Protein AF-A0A2N0PDK1-F1 (afdb_monomer)

Radius of gyration: 25.0 Å; Cα contacts (8 Å, |Δi|>4): 65; chains: 1; bounding box: 57×31×65 Å

pLDDT: mean 79.29, std 13.34, range [39.06, 96.62]

Mean predicted aligned error: 16.19 Å

Nearest PDB structures (foldseek):
  3idw-assembly1_A  TM=8.411E-01  e=1.436E+00  Saccharomyces cerevisiae
  7lj4-assembly1_B  TM=1.467E-01  e=3.408E+00  Homo sapiens
  7lja-assembly1_B  TM=1.493E-01  e=8.088E+00  Homo sapiens

Solvent-accessible surface area (backbone atoms only — not comparable to full-atom values): 9954 Å² total; per-residue (Å²): 133,87,74,80,64,50,73,67,52,51,49,44,38,57,77,69,64,55,42,86,79,51,50,82,71,62,49,67,66,58,46,42,74,69,68,38,53,70,66,55,44,49,47,52,53,52,48,52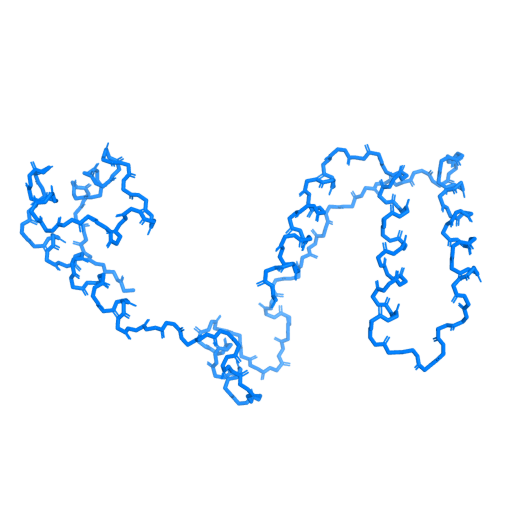,48,53,49,66,71,51,62,71,76,52,79,85,69,54,81,45,72,67,55,46,42,56,54,36,41,76,73,71,42,58,86,87,55,72,79,78,50,83,76,85,78,74,88,83,76,92,74,63,72,88,37,71,58,47,51,54,35,52,54,52,42,52,52,54,48,60,74,71,52,82,85,71,94,58,55,71,68,56,53,50,52,52,53,50,51,46,51,60,45,51,50,68,59,68,67,51,76,70,54,57,57,53,50,52,53,53,51,54,59,62,71,76,108

Sequence (161 aa):
KDLGLSELALKILENEEINGRTFFKVTKEKLECHGMKLGPVTALVDFAKEYKEKKLRSFSSYKTKKELNEMLCKYGIVSGDITCIPQFIPPTHTINESTPKFKLCIDNILRRIKNMGPVVNSNKSMQCKYISTILHTADRAVGSEELATKKRHIEEIVKKK

InterPro domains:
  IPR013761 Sterile alpha motif/pointed domain superfamily [G3DSA:1.10.150.50] (1-58)

Secondary structure (DSSP, 8-state):
------HHHHHHHHHTT--HHHHTT--HHHHHHTT--HHHHHHHHHHHHHHHHS-PPPGGG--SHHHHHHHHHHTT--TT-GGGSPP--PPP----TTSHHHHHHHHHHHHHHHHH---SS--HHHHHHHHHHHHHHHHHHH--HHHHHHHHHHHHHHHT-

Organism: NCBI:txid588596

Structure (mmCIF, N/CA/C/O backbone):
data_AF-A0A2N0PDK1-F1
#
_entry.id   AF-A0A2N0PDK1-F1
#
loop_
_atom_site.group_PDB
_atom_site.id
_atom_site.type_symbol
_atom_site.label_atom_id
_atom_site.label_alt_id
_atom_site.label_comp_id
_atom_site.label_asym_id
_atom_site.label_entity_id
_atom_site.label_seq_id
_atom_site.pdbx_PDB_ins_code
_atom_site.Cartn_x
_atom_site.Cartn_y
_atom_site.Cartn_z
_atom_site.occupancy
_atom_site.B_iso_or_equiv
_atom_site.auth_seq_id
_atom_site.auth_comp_id
_atom_site.auth_asym_id
_atom_site.auth_atom_id
_atom_site.pdbx_PDB_model_num
ATOM 1 N N . LYS A 1 1 ? -4.654 -9.341 11.001 1.00 66.50 1 LYS A N 1
ATOM 2 C CA . LYS A 1 1 ? -5.372 -9.488 12.287 1.00 66.50 1 LYS A CA 1
ATOM 3 C C . LYS A 1 1 ? -6.800 -9.086 11.979 1.00 66.50 1 LYS A C 1
ATOM 5 O O . LYS A 1 1 ? -6.971 -7.967 11.513 1.00 66.50 1 LYS A O 1
ATOM 10 N N . ASP A 1 2 ? -7.749 -10.008 12.083 1.00 82.81 2 ASP A N 1
ATOM 11 C CA . ASP A 1 2 ? -9.162 -9.649 11.977 1.00 82.81 2 ASP A CA 1
ATOM 12 C C . ASP A 1 2 ? -9.559 -8.896 13.255 1.00 82.81 2 ASP A C 1
ATOM 14 O O . ASP A 1 2 ? -9.102 -9.253 14.343 1.00 82.81 2 ASP A O 1
ATOM 18 N N . LEU A 1 3 ? -10.315 -7.812 13.104 1.00 86.94 3 LEU A N 1
ATOM 19 C CA . LEU A 1 3 ? -10.781 -6.974 14.208 1.00 86.94 3 LEU A CA 1
ATOM 20 C C . LEU A 1 3 ? -12.174 -7.388 14.696 1.00 86.94 3 LEU A C 1
ATOM 22 O O . LEU A 1 3 ? -12.652 -6.826 15.678 1.00 86.94 3 LEU A O 1
ATOM 26 N N . GLY A 1 4 ? -12.819 -8.357 14.031 1.00 89.75 4 GLY A N 1
ATOM 27 C CA . GLY A 1 4 ? -14.135 -8.860 14.426 1.00 89.75 4 GLY A CA 1
ATOM 28 C C . GLY A 1 4 ? -15.223 -7.789 14.350 1.00 89.75 4 GLY A C 1
ATOM 29 O O . GLY A 1 4 ? -16.147 -7.778 15.164 1.00 89.75 4 GLY A O 1
ATOM 30 N N . 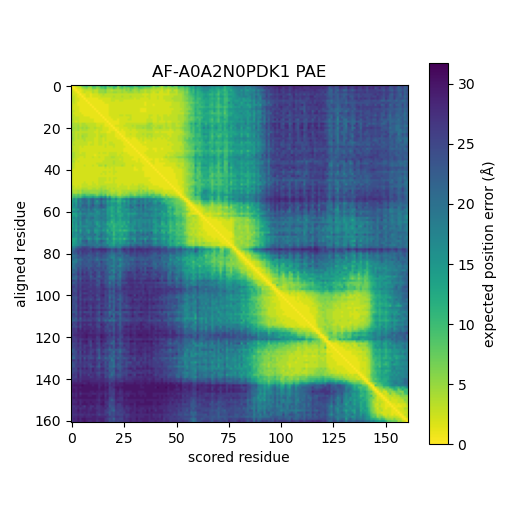LEU A 1 5 ? -15.092 -6.843 13.415 1.00 93.62 5 LEU A N 1
ATOM 31 C CA . LEU A 1 5 ? -16.073 -5.777 13.233 1.00 93.62 5 LEU A CA 1
ATOM 32 C C . LEU A 1 5 ? -17.358 -6.361 12.649 1.00 93.62 5 LEU A C 1
ATOM 34 O O . LEU A 1 5 ? -17.328 -7.124 11.686 1.00 93.62 5 LEU A O 1
ATOM 38 N N . SER A 1 6 ? -18.498 -5.977 13.220 1.00 93.81 6 SER A N 1
ATOM 39 C CA . SER A 1 6 ? -19.793 -6.330 12.649 1.00 93.81 6 SER A CA 1
ATOM 40 C C . SER A 1 6 ? -20.038 -5.571 11.344 1.00 93.81 6 SER A C 1
ATOM 42 O O . SER A 1 6 ? -19.514 -4.476 11.139 1.00 93.81 6 SER A O 1
ATOM 44 N N . GLU A 1 7 ? -20.911 -6.106 10.490 1.00 95.38 7 GLU A N 1
ATOM 45 C CA . GLU A 1 7 ? -21.327 -5.437 9.250 1.00 95.38 7 GLU A CA 1
ATOM 46 C C . GLU A 1 7 ? -21.874 -4.023 9.511 1.00 95.38 7 GLU A C 1
ATOM 48 O O . GLU A 1 7 ? -21.602 -3.091 8.762 1.00 95.38 7 GLU A O 1
ATOM 53 N N . LEU A 1 8 ? -22.583 -3.833 10.628 1.00 94.69 8 LEU A N 1
ATOM 54 C CA . LEU A 1 8 ? -23.080 -2.522 11.045 1.00 94.69 8 LEU A CA 1
ATOM 55 C C . LEU A 1 8 ? -21.940 -1.550 11.379 1.00 94.69 8 LEU A C 1
ATOM 57 O O . LEU A 1 8 ? -22.007 -0.387 10.998 1.00 94.69 8 LEU A O 1
ATOM 61 N N . ALA A 1 9 ? -20.884 -2.010 12.058 1.00 94.50 9 ALA A N 1
ATOM 62 C CA . ALA A 1 9 ? -19.724 -1.168 12.337 1.00 94.50 9 ALA A CA 1
ATOM 63 C C . ALA A 1 9 ? -18.995 -0.770 11.043 1.00 94.50 9 ALA A C 1
ATOM 65 O O . ALA A 1 9 ? -18.584 0.379 10.911 1.00 94.50 9 ALA A O 1
ATOM 66 N N . LEU A 1 10 ? -18.887 -1.688 10.076 1.00 94.88 10 LEU A N 1
ATOM 67 C CA . LEU A 1 10 ? -18.316 -1.393 8.759 1.00 94.88 10 LEU A CA 1
ATOM 68 C C . LEU A 1 10 ? -19.155 -0.358 7.995 1.00 94.88 10 LEU A C 1
ATOM 70 O O . LEU A 1 10 ? -18.589 0.607 7.491 1.00 94.88 10 LEU A O 1
ATOM 74 N N . LYS A 1 11 ? -20.489 -0.489 8.000 1.00 96.62 11 LYS A N 1
ATOM 75 C CA . LYS A 1 11 ? -21.405 0.493 7.391 1.00 96.62 11 LYS A CA 1
ATOM 76 C C . LYS A 1 11 ? -21.278 1.887 8.005 1.00 96.62 11 LYS A C 1
ATOM 78 O O . LYS A 1 11 ? -21.359 2.870 7.284 1.00 96.62 11 LYS A O 1
ATOM 83 N N . ILE A 1 12 ? -21.047 1.997 9.317 1.00 95.50 12 ILE A N 1
ATOM 84 C CA . ILE A 1 12 ? -20.802 3.301 9.959 1.00 95.50 12 ILE A CA 1
ATOM 85 C C . ILE A 1 12 ? -19.513 3.933 9.424 1.00 95.50 12 ILE A C 1
ATOM 87 O O . ILE A 1 12 ? -19.509 5.112 9.088 1.00 95.50 12 ILE A O 1
ATOM 91 N N . LEU A 1 13 ? -18.426 3.160 9.318 1.00 95.19 13 LEU A N 1
ATOM 92 C CA . LEU A 1 13 ? -17.164 3.672 8.770 1.00 95.19 13 LEU A CA 1
ATOM 93 C C . LEU A 1 13 ? -17.314 4.114 7.308 1.00 95.19 13 LEU A C 1
ATOM 95 O O . LEU A 1 13 ? -16.707 5.105 6.913 1.00 95.19 13 LEU A O 1
ATOM 99 N N . GLU A 1 14 ? -18.106 3.380 6.526 1.00 95.50 14 GLU A N 1
ATOM 100 C CA . GLU A 1 14 ? -18.406 3.693 5.128 1.00 95.50 14 GLU A CA 1
ATOM 101 C C . GLU A 1 14 ? -19.246 4.970 4.992 1.00 95.50 14 GLU A C 1
ATOM 103 O O . GLU A 1 14 ? -18.850 5.874 4.262 1.00 95.50 14 GLU A O 1
ATOM 108 N N . ASN A 1 15 ? -20.344 5.085 5.745 1.00 96.00 15 ASN A N 1
ATOM 109 C CA . ASN A 1 15 ? -21.235 6.250 5.714 1.00 96.00 15 ASN A CA 1
ATOM 110 C C . ASN A 1 15 ? -20.537 7.544 6.157 1.00 96.00 15 ASN A C 1
ATOM 112 O O . ASN A 1 15 ? -20.802 8.605 5.603 1.00 96.00 15 ASN A O 1
ATOM 116 N N . GLU A 1 16 ? -19.633 7.450 7.134 1.00 94.69 16 GLU A N 1
ATOM 117 C CA . GLU A 1 16 ? -18.823 8.577 7.613 1.00 94.69 16 GLU A CA 1
ATOM 118 C C . GLU A 1 16 ? -17.557 8.812 6.763 1.00 94.69 16 GLU A C 1
ATOM 120 O O . GLU A 1 16 ? -16.685 9.603 7.135 1.00 94.69 16 GLU A O 1
ATOM 125 N N . GLU A 1 17 ? -17.414 8.091 5.644 1.00 94.69 17 GLU A N 1
ATOM 126 C CA . GLU A 1 17 ? -16.286 8.162 4.708 1.00 94.69 17 GLU A CA 1
ATOM 127 C C . GLU A 1 17 ? -14.907 8.064 5.400 1.00 94.69 17 GLU A C 1
ATOM 129 O O . GLU A 1 17 ? -13.912 8.708 5.024 1.00 94.69 17 GLU A O 1
ATOM 134 N N . ILE A 1 18 ? -14.814 7.231 6.444 1.00 93.19 18 ILE A N 1
ATOM 135 C CA . ILE A 1 18 ? -13.593 7.055 7.233 1.00 93.19 18 ILE A CA 1
ATOM 136 C C . ILE A 1 18 ? -12.596 6.207 6.441 1.00 93.19 18 ILE A C 1
ATOM 138 O O . ILE A 1 18 ? -12.576 4.979 6.489 1.00 93.19 18 ILE A O 1
ATOM 142 N N . ASN A 1 19 ? -11.702 6.885 5.728 1.00 90.31 19 ASN A N 1
ATOM 143 C CA . ASN A 1 19 ? -10.580 6.271 5.029 1.00 90.31 19 ASN A CA 1
ATOM 144 C C . ASN A 1 19 ? -9.344 6.104 5.933 1.00 90.31 19 ASN A C 1
ATOM 146 O O . ASN A 1 19 ? -9.253 6.649 7.031 1.00 90.31 19 ASN A O 1
ATOM 150 N N . GLY A 1 20 ? -8.316 5.404 5.442 1.00 86.38 20 GLY A N 1
ATOM 151 C CA . GLY A 1 20 ? -7.104 5.118 6.223 1.00 86.38 20 GLY A CA 1
ATOM 152 C C . GLY A 1 20 ? -6.340 6.352 6.738 1.00 86.38 20 GLY A C 1
ATOM 153 O O . GLY A 1 20 ? -5.602 6.247 7.716 1.00 86.38 20 GLY A O 1
ATOM 154 N N . ARG A 1 21 ? -6.514 7.535 6.128 1.00 82.50 21 ARG A N 1
ATOM 155 C CA . ARG A 1 21 ? -5.883 8.782 6.595 1.00 82.50 21 ARG A CA 1
ATOM 156 C C . ARG A 1 21 ? -6.695 9.450 7.707 1.00 82.50 21 ARG A C 1
ATOM 158 O O . ARG A 1 21 ? -6.095 9.997 8.634 1.00 82.50 21 ARG A O 1
ATOM 165 N N . THR A 1 22 ? -8.024 9.451 7.613 1.00 89.81 22 THR A N 1
ATOM 166 C CA . THR A 1 22 ? -8.912 10.014 8.645 1.00 89.81 22 THR A CA 1
ATOM 167 C C . THR A 1 22 ? -9.096 9.065 9.825 1.00 89.81 22 THR A C 1
ATOM 169 O O . THR A 1 22 ? -9.259 9.535 10.948 1.00 89.81 22 THR A O 1
ATOM 172 N N . PHE A 1 23 ? -8.931 7.758 9.609 1.00 90.19 23 PHE A N 1
ATOM 173 C CA . PHE A 1 23 ? -9.025 6.710 10.624 1.00 90.19 23 PHE A CA 1
ATOM 174 C C . PHE A 1 23 ? -8.206 7.015 11.887 1.00 90.19 23 PHE A C 1
ATOM 176 O O . PHE A 1 23 ? -8.733 7.000 12.990 1.00 90.19 23 PHE A O 1
ATOM 183 N N . PHE A 1 24 ? -6.935 7.409 11.754 1.00 86.88 24 PHE A N 1
ATOM 184 C CA . PHE A 1 24 ? -6.077 7.697 12.918 1.00 86.88 24 PHE A CA 1
ATOM 185 C C . PHE A 1 24 ? -6.393 9.008 13.655 1.00 86.88 24 PHE A C 1
ATOM 187 O O . PHE A 1 24 ? -5.731 9.311 14.657 1.00 86.88 24 PHE A O 1
ATOM 194 N N . LYS A 1 25 ? -7.341 9.796 13.133 1.00 88.62 25 LYS A N 1
ATOM 195 C CA . LYS A 1 25 ? -7.804 11.071 13.693 1.00 88.62 25 LYS A CA 1
ATOM 196 C C . LYS A 1 25 ? -9.194 10.970 14.319 1.00 88.62 25 LYS A C 1
ATOM 198 O O . LYS A 1 25 ? -9.584 11.897 15.026 1.00 88.62 25 LYS A O 1
ATOM 203 N N . VAL A 1 26 ? -9.949 9.907 14.033 1.00 91.50 26 VAL A N 1
ATOM 204 C CA . VAL A 1 26 ? -11.259 9.698 14.651 1.00 91.50 26 VAL A CA 1
ATOM 205 C C . VAL A 1 26 ? -11.064 9.358 16.128 1.00 91.50 26 VAL A C 1
ATOM 207 O O . VAL A 1 26 ? -10.111 8.667 16.490 1.00 91.50 26 VAL A O 1
ATOM 210 N N . THR A 1 27 ? -11.928 9.889 16.989 1.00 92.38 27 THR A N 1
ATOM 211 C CA . THR A 1 27 ? -11.882 9.607 18.427 1.00 92.38 27 THR A CA 1
ATOM 212 C C . THR A 1 27 ? -12.913 8.548 18.794 1.00 92.38 27 THR A C 1
ATOM 214 O O . THR A 1 27 ? -13.864 8.308 18.043 1.00 92.38 27 THR A O 1
ATOM 217 N N . LYS A 1 28 ? -12.722 7.923 19.958 1.00 94.00 28 LYS A N 1
ATOM 218 C CA . LYS A 1 28 ? -13.655 6.945 20.524 1.00 94.00 28 LYS A CA 1
ATOM 219 C C . LYS A 1 28 ? -15.074 7.514 20.594 1.00 94.00 28 LYS A C 1
ATOM 221 O O . LYS A 1 28 ? -16.010 6.896 20.101 1.00 94.00 28 LYS A O 1
ATOM 226 N N . GLU A 1 29 ? -15.194 8.728 21.117 1.00 94.75 29 GLU A N 1
ATOM 227 C CA . GLU A 1 29 ? -16.465 9.417 21.339 1.00 94.75 29 GLU A CA 1
ATOM 228 C C . GLU A 1 29 ? -17.175 9.677 20.013 1.00 94.75 29 GLU A C 1
ATOM 230 O O . GLU A 1 29 ? -18.375 9.458 19.903 1.00 94.75 29 GLU A O 1
ATOM 235 N N . LYS A 1 30 ? -16.434 10.072 18.966 1.00 94.25 30 LYS A N 1
ATOM 236 C CA . LYS A 1 30 ? -17.020 10.250 17.634 1.00 94.25 30 LYS A CA 1
ATOM 237 C C . LYS A 1 30 ? -17.592 8.946 17.101 1.00 94.25 30 LYS A C 1
ATOM 239 O O . LYS A 1 30 ? -18.704 8.960 16.595 1.00 94.25 30 LYS A O 1
ATOM 244 N N . LEU A 1 31 ? -16.876 7.829 17.205 1.00 94.69 31 LEU A N 1
ATOM 245 C CA . LEU A 1 31 ? -17.398 6.547 16.723 1.00 94.69 31 LEU A CA 1
ATOM 246 C C . LEU A 1 31 ? -18.659 6.123 17.495 1.00 94.69 31 LEU A C 1
ATOM 248 O O . LEU A 1 31 ? -19.622 5.664 16.884 1.00 94.69 31 LEU A O 1
ATOM 252 N N . GLU A 1 32 ? -18.685 6.338 18.812 1.00 94.88 32 GLU A N 1
ATOM 253 C CA . GLU A 1 32 ? -19.861 6.072 19.653 1.00 94.88 32 GLU A CA 1
ATOM 254 C C . GLU A 1 32 ? -21.051 6.979 19.289 1.00 94.88 32 GLU A C 1
ATOM 256 O O . GLU A 1 32 ? -22.175 6.490 19.176 1.00 94.88 32 GLU A O 1
ATOM 261 N N . CYS A 1 33 ? -20.818 8.270 19.011 1.00 95.12 33 CYS A N 1
ATOM 262 C CA . CYS A 1 33 ? -21.857 9.211 18.572 1.00 95.12 33 CYS A CA 1
ATOM 263 C C . CYS A 1 33 ? -22.516 8.811 17.244 1.00 95.12 33 CYS A C 1
ATOM 265 O O . CYS A 1 33 ? -23.711 9.039 17.075 1.00 95.12 33 CYS A O 1
ATOM 267 N N . HIS A 1 34 ? -21.775 8.183 16.327 1.00 94.06 34 HIS A N 1
ATOM 268 C CA . HIS A 1 34 ? -22.326 7.666 15.066 1.00 94.06 34 HIS A CA 1
ATOM 269 C C . HIS A 1 34 ? -22.966 6.272 15.226 1.00 94.06 34 HIS A C 1
ATOM 271 O O . HIS A 1 34 ? -23.234 5.583 14.245 1.00 94.06 34 HIS A O 1
ATOM 277 N N . GLY A 1 35 ? -23.225 5.838 16.466 1.00 93.94 35 GLY A N 1
ATOM 278 C CA . GLY A 1 35 ? -23.969 4.616 16.771 1.00 93.94 35 GLY A CA 1
ATOM 279 C C . GLY A 1 35 ? -23.119 3.348 16.826 1.00 93.94 35 GLY A C 1
ATOM 280 O O . GLY A 1 35 ? -23.666 2.241 16.863 1.00 93.94 35 GLY A O 1
ATOM 281 N N . MET A 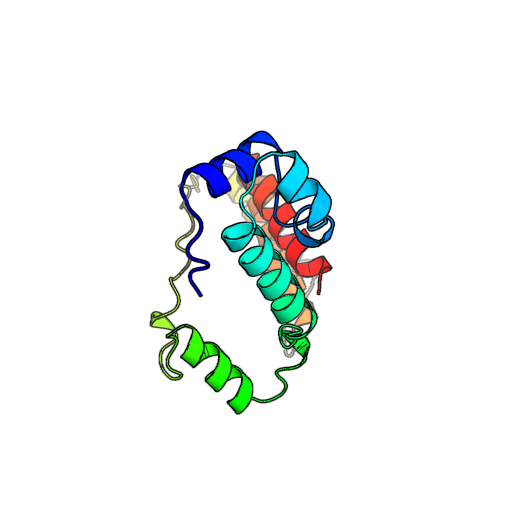1 36 ? -21.787 3.464 16.840 1.00 96.00 36 MET A N 1
ATOM 282 C CA . MET A 1 36 ? -20.924 2.294 16.954 1.00 96.00 36 MET A CA 1
ATOM 283 C C . MET A 1 36 ? -20.899 1.787 18.401 1.00 96.00 36 MET A C 1
ATOM 285 O O . MET A 1 36 ? -20.688 2.538 19.350 1.00 96.00 36 MET A O 1
ATOM 289 N N . LYS A 1 37 ? -21.094 0.477 18.583 1.00 95.50 37 LYS A N 1
ATOM 290 C CA . LYS A 1 37 ? -21.070 -0.150 19.913 1.00 95.50 37 LYS A CA 1
ATOM 291 C C . LYS A 1 37 ? -19.663 -0.122 20.520 1.00 95.50 37 LYS A C 1
ATOM 293 O O . LYS A 1 37 ? -18.671 -0.272 19.810 1.00 95.50 37 LYS A O 1
ATOM 298 N N . LEU A 1 38 ? -19.601 -0.070 21.852 1.00 94.12 38 LEU A N 1
ATOM 299 C CA . LEU A 1 38 ? -18.361 -0.003 22.636 1.00 94.12 38 LEU A CA 1
ATOM 300 C C . LEU A 1 38 ? -17.314 -1.067 22.250 1.00 94.12 38 LEU A C 1
ATOM 302 O O . LEU A 1 38 ? -16.127 -0.756 22.199 1.00 94.12 38 LEU A O 1
ATOM 306 N N . GLY A 1 39 ? -17.734 -2.305 21.962 1.00 94.19 39 GLY A N 1
ATOM 307 C CA . GLY A 1 39 ? -16.832 -3.396 21.561 1.00 94.19 39 GLY A CA 1
ATOM 308 C C . GLY A 1 39 ? -16.019 -3.073 20.296 1.00 94.19 39 GLY A C 1
ATOM 309 O O . GLY A 1 39 ? -14.800 -2.926 20.398 1.00 94.19 39 GLY A O 1
ATOM 310 N N . PRO A 1 40 ? -16.665 -2.901 19.123 1.00 94.44 40 PRO A N 1
ATOM 311 C CA . PRO A 1 40 ? -16.003 -2.455 17.895 1.00 94.44 40 PRO A CA 1
ATOM 312 C C . PRO A 1 40 ? -15.168 -1.180 18.061 1.00 94.44 40 PRO A C 1
ATOM 314 O O . PRO A 1 40 ? -14.040 -1.127 17.578 1.00 94.44 40 PRO A O 1
ATOM 317 N N . VAL A 1 41 ? -15.676 -0.179 18.789 1.00 95.38 41 VAL A N 1
ATOM 318 C CA . VAL A 1 41 ? -14.935 1.070 19.028 1.00 95.38 41 VAL A CA 1
ATOM 319 C C . VAL A 1 41 ? -13.629 0.808 19.773 1.00 95.38 41 VAL A C 1
ATOM 321 O O . VAL A 1 41 ? -12.577 1.307 19.379 1.00 95.38 41 VAL A O 1
ATOM 324 N N . THR A 1 42 ? -13.677 -0.008 20.824 1.00 94.31 42 THR A N 1
ATOM 325 C CA . THR A 1 42 ? -12.497 -0.344 21.629 1.00 94.31 42 THR A CA 1
ATOM 326 C C . THR A 1 42 ? -11.477 -1.113 20.788 1.00 94.31 42 THR A C 1
ATOM 328 O O . THR A 1 42 ? -10.307 -0.742 20.769 1.00 94.31 42 THR A O 1
ATOM 331 N N . ALA A 1 43 ? -11.929 -2.088 19.990 1.00 94.06 43 ALA A N 1
ATOM 332 C CA . ALA A 1 43 ? -11.069 -2.835 19.071 1.00 94.06 43 ALA A CA 1
ATOM 333 C C . ALA A 1 43 ? -10.363 -1.928 18.043 1.00 94.06 43 ALA A C 1
ATOM 335 O O . ALA A 1 43 ? -9.169 -2.096 17.789 1.00 94.06 43 ALA A O 1
ATOM 336 N N . LEU A 1 44 ? -11.069 -0.944 17.472 1.00 93.31 44 LEU A N 1
ATOM 337 C CA . LEU A 1 44 ? -10.492 0.023 16.530 1.00 93.31 44 LEU A CA 1
ATOM 338 C C . LEU A 1 44 ? -9.465 0.949 17.195 1.00 93.31 44 LEU A C 1
ATOM 340 O O . LEU A 1 44 ? -8.399 1.193 16.625 1.00 93.31 44 LEU A O 1
ATOM 344 N N . VAL A 1 45 ? -9.768 1.462 18.390 1.00 91.56 45 VAL A N 1
ATOM 345 C CA . VAL A 1 45 ? -8.876 2.360 19.143 1.00 91.56 45 VAL A CA 1
ATOM 346 C C . VAL A 1 45 ? -7.597 1.634 19.556 1.00 91.56 45 VAL A C 1
ATOM 348 O O . VAL A 1 45 ? -6.499 2.155 19.335 1.00 91.56 45 VAL A O 1
ATOM 351 N N . ASP A 1 46 ? -7.722 0.417 20.083 1.00 91.06 46 ASP A N 1
ATOM 352 C CA . ASP A 1 46 ? -6.579 -0.411 20.467 1.00 91.06 46 ASP A CA 1
ATOM 353 C C . ASP A 1 46 ? -5.733 -0.782 19.250 1.00 91.06 46 ASP A C 1
ATOM 355 O O . ASP A 1 46 ? -4.507 -0.673 19.295 1.00 91.06 46 ASP A O 1
ATOM 359 N N . PHE A 1 47 ? -6.365 -1.123 18.123 1.00 90.62 47 PHE A N 1
ATOM 360 C CA . PHE A 1 47 ? -5.656 -1.370 16.870 1.00 90.62 47 PHE A CA 1
ATOM 361 C C . PHE A 1 47 ? -4.887 -0.136 16.386 1.00 90.62 47 PHE A C 1
ATOM 363 O O . PHE A 1 47 ? -3.720 -0.238 16.003 1.00 90.62 47 PHE A O 1
ATOM 370 N N . ALA A 1 48 ? -5.507 1.046 16.423 1.00 88.38 48 ALA A N 1
ATOM 371 C CA . ALA A 1 48 ? -4.856 2.288 16.024 1.00 88.38 48 ALA A CA 1
ATOM 372 C C . ALA A 1 48 ? -3.646 2.612 16.917 1.00 88.38 48 ALA A C 1
ATOM 374 O O . ALA A 1 48 ? -2.625 3.097 16.420 1.00 88.38 48 ALA A O 1
ATOM 375 N N . LYS A 1 49 ? -3.742 2.327 18.220 1.00 86.38 49 LYS A N 1
ATOM 376 C CA . LYS A 1 49 ? -2.646 2.485 19.181 1.00 86.38 49 LYS A CA 1
ATOM 377 C C . LYS A 1 49 ? -1.529 1.465 18.938 1.00 86.38 49 LYS A C 1
ATOM 379 O O . LYS A 1 49 ? -0.380 1.874 18.775 1.00 86.38 49 LYS A O 1
ATOM 384 N N . GLU A 1 50 ? -1.873 0.182 18.795 1.00 86.00 50 GLU A N 1
ATOM 385 C CA . GLU A 1 50 ? -0.938 -0.900 18.448 1.00 86.00 50 GLU A CA 1
ATOM 386 C C . GLU A 1 50 ? -0.182 -0.563 17.155 1.00 86.00 50 GLU A C 1
ATOM 388 O O . GLU A 1 50 ? 1.025 -0.765 17.076 1.00 86.00 50 GLU A O 1
ATOM 393 N N . TYR A 1 51 ? -0.860 0.005 16.154 1.00 81.19 51 TYR A N 1
ATOM 394 C CA . TYR A 1 51 ? -0.244 0.415 14.892 1.00 81.19 51 TYR A CA 1
ATOM 395 C C . TYR A 1 51 ? 0.691 1.628 15.036 1.00 81.19 51 TYR A C 1
ATOM 397 O O . TYR A 1 51 ? 1.743 1.671 14.402 1.00 81.19 51 TYR A O 1
ATOM 405 N N . LYS A 1 52 ? 0.348 2.619 15.871 1.00 78.88 52 LYS A N 1
ATOM 406 C CA . LYS A 1 52 ? 1.230 3.771 16.145 1.00 78.88 52 LYS A CA 1
ATOM 407 C C . LYS A 1 52 ? 2.504 3.350 16.885 1.00 78.88 52 LYS A C 1
ATOM 409 O O . LYS A 1 52 ? 3.573 3.894 16.611 1.00 78.88 52 LYS A O 1
ATOM 414 N N . GLU A 1 53 ? 2.391 2.385 17.794 1.00 76.81 53 GLU A N 1
ATOM 415 C CA . GLU A 1 53 ? 3.512 1.837 18.568 1.00 76.81 53 GLU A CA 1
ATOM 416 C C . GLU A 1 53 ? 4.360 0.868 17.736 1.00 76.81 53 GLU A C 1
ATOM 418 O O . GLU A 1 53 ? 5.592 0.946 17.737 1.00 76.81 53 GLU A O 1
ATOM 423 N N . LYS A 1 54 ? 3.718 0.017 16.927 1.00 70.50 54 LYS A N 1
ATOM 424 C CA . LYS A 1 54 ? 4.368 -0.756 15.867 1.00 70.50 54 LYS A CA 1
ATOM 425 C C . LYS A 1 54 ? 4.687 0.158 14.692 1.00 70.50 54 LYS A C 1
ATOM 427 O O . LYS A 1 54 ? 4.125 0.010 13.609 1.00 70.50 54 LYS A O 1
ATOM 432 N N . LYS A 1 55 ? 5.654 1.066 14.863 1.00 61.06 55 LYS A N 1
ATOM 433 C CA . LYS A 1 55 ? 6.328 1.676 13.710 1.00 61.06 55 LYS A CA 1
ATOM 434 C C . LYS A 1 55 ? 6.753 0.536 12.794 1.00 61.06 55 LYS A C 1
ATOM 436 O O . LYS A 1 55 ? 7.633 -0.249 13.152 1.00 61.06 55 LYS A O 1
ATOM 441 N N . LEU A 1 56 ? 6.106 0.430 11.632 1.00 66.00 56 LEU A N 1
ATOM 442 C CA . LEU A 1 56 ? 6.559 -0.464 10.580 1.00 66.00 56 LEU A CA 1
ATOM 443 C C . LEU A 1 56 ? 8.036 -0.154 10.388 1.00 66.00 56 LEU A C 1
ATOM 445 O O . LEU A 1 56 ? 8.405 0.996 10.126 1.00 66.00 56 LEU A O 1
ATOM 449 N N . ARG A 1 57 ? 8.874 -1.166 10.628 1.00 68.12 57 ARG A N 1
ATOM 450 C CA . ARG A 1 57 ? 10.312 -1.069 10.425 1.00 68.12 57 ARG A CA 1
ATOM 451 C C . ARG A 1 57 ? 10.501 -0.465 9.038 1.00 68.12 57 ARG A C 1
ATOM 453 O O . ARG A 1 57 ? 10.018 -1.033 8.059 1.00 68.12 57 ARG A O 1
ATOM 460 N N . SER A 1 58 ? 11.094 0.728 8.956 1.00 67.19 58 SER A N 1
ATOM 461 C CA . SER A 1 58 ? 11.178 1.422 7.673 1.00 67.19 58 SER A CA 1
ATOM 462 C C . SER A 1 58 ? 11.908 0.517 6.689 1.00 67.19 58 SER A C 1
ATOM 464 O O . SER A 1 58 ? 12.889 -0.127 7.067 1.00 67.19 58 SER A O 1
ATOM 466 N N . PHE A 1 59 ? 11.471 0.460 5.429 1.00 66.50 59 PHE A N 1
ATOM 467 C CA . PHE A 1 59 ? 12.165 -0.359 4.428 1.00 66.50 59 PHE A CA 1
ATOM 468 C C . PHE A 1 59 ? 13.652 0.025 4.304 1.00 66.50 59 PHE A C 1
ATOM 470 O O . PHE A 1 59 ? 14.496 -0.826 4.051 1.00 66.50 59 PHE A O 1
ATOM 477 N N . SER A 1 60 ? 13.989 1.287 4.595 1.00 67.06 60 SER A N 1
ATOM 478 C CA . SER A 1 60 ? 15.365 1.794 4.673 1.00 67.06 60 SER A CA 1
ATOM 479 C C . SER A 1 60 ? 16.195 1.250 5.843 1.00 67.06 60 SER A C 1
ATOM 481 O O . SER A 1 60 ? 17.417 1.373 5.837 1.00 67.06 60 SER A O 1
ATOM 483 N N . SER A 1 61 ? 15.565 0.668 6.864 1.00 74.88 61 SER A N 1
ATOM 484 C CA . SER A 1 61 ? 16.255 0.127 8.039 1.00 74.88 61 SER A CA 1
ATOM 485 C C . SER A 1 61 ? 16.643 -1.347 7.905 1.00 74.88 61 SER A C 1
ATOM 487 O O . SER A 1 61 ? 17.341 -1.852 8.783 1.00 74.88 61 SER A O 1
ATOM 489 N N . TYR A 1 62 ? 16.223 -2.037 6.838 1.00 80.38 62 TYR A N 1
ATOM 490 C CA . TYR A 1 62 ? 16.722 -3.370 6.486 1.00 80.38 62 TYR A CA 1
ATOM 491 C C . TYR A 1 62 ? 18.080 -3.202 5.805 1.00 80.38 62 TYR A C 1
ATOM 493 O O . TYR A 1 62 ? 18.157 -2.924 4.609 1.00 80.38 62 TYR A O 1
ATOM 501 N N . LYS A 1 63 ? 19.159 -3.296 6.584 1.00 81.81 63 LYS A N 1
ATOM 502 C CA . LYS A 1 63 ? 20.515 -2.994 6.100 1.00 81.81 63 LYS A CA 1
ATOM 503 C C . LYS A 1 63 ? 21.257 -4.242 5.643 1.00 81.81 63 LYS A C 1
ATOM 505 O O . LYS A 1 63 ? 22.217 -4.139 4.887 1.00 81.81 63 LYS A O 1
ATOM 510 N N . THR A 1 64 ? 20.826 -5.415 6.099 1.00 86.94 64 THR A N 1
ATOM 511 C CA . THR A 1 64 ? 21.522 -6.676 5.837 1.00 86.94 64 THR A CA 1
ATOM 512 C C . THR A 1 64 ? 20.696 -7.617 4.962 1.00 86.94 64 THR A C 1
ATOM 514 O O . THR A 1 64 ? 19.464 -7.613 4.987 1.00 86.94 64 THR A O 1
ATOM 517 N N . LYS A 1 65 ? 21.388 -8.491 4.217 1.00 84.12 65 LYS A N 1
ATOM 518 C CA . LYS A 1 65 ? 20.756 -9.554 3.416 1.00 84.12 65 LYS A CA 1
ATOM 519 C C . LYS A 1 65 ? 19.880 -10.474 4.273 1.00 84.12 65 LYS A C 1
ATOM 521 O O . LYS A 1 65 ? 18.814 -10.881 3.830 1.00 84.12 65 LYS A O 1
ATOM 526 N N . LYS A 1 66 ? 20.309 -10.768 5.506 1.00 87.31 66 LYS A N 1
ATOM 527 C CA . LYS A 1 66 ? 19.555 -11.594 6.457 1.00 87.31 66 LYS A CA 1
ATOM 528 C C . LYS A 1 66 ? 18.202 -10.965 6.796 1.00 87.31 66 LYS A C 1
ATOM 530 O O . LYS A 1 66 ? 17.182 -11.626 6.664 1.00 87.31 66 LYS A O 1
ATOM 535 N N . GLU A 1 67 ? 18.188 -9.686 7.162 1.00 86.00 67 GLU A N 1
ATOM 536 C CA . GLU A 1 67 ? 16.952 -8.978 7.519 1.00 86.00 67 GLU A CA 1
ATOM 537 C C . GLU A 1 67 ? 16.003 -8.830 6.324 1.00 86.00 67 GLU A C 1
ATOM 539 O O . GLU A 1 67 ? 14.787 -8.935 6.483 1.00 86.00 67 GLU A O 1
ATOM 544 N N . LEU A 1 68 ? 16.550 -8.592 5.125 1.00 83.12 68 LEU A N 1
ATOM 545 C CA . LEU A 1 68 ? 15.767 -8.568 3.891 1.00 83.12 68 LEU A CA 1
ATOM 546 C C . LEU A 1 68 ? 15.133 -9.938 3.620 1.00 83.12 68 LEU A C 1
ATOM 548 O O . LEU A 1 68 ? 13.940 -10.009 3.347 1.00 83.12 68 LEU A O 1
ATOM 552 N N . ASN A 1 69 ? 15.905 -11.018 3.747 1.00 83.38 69 ASN A N 1
ATOM 553 C CA . ASN A 1 69 ? 15.410 -12.380 3.565 1.00 83.38 69 ASN A CA 1
ATOM 554 C C . ASN A 1 69 ? 14.330 -12.740 4.593 1.00 83.38 69 ASN A C 1
ATOM 556 O O . ASN A 1 69 ? 13.296 -13.278 4.218 1.00 83.38 69 ASN A O 1
ATOM 560 N N . GLU A 1 70 ? 14.518 -12.395 5.869 1.00 85.69 70 GLU A N 1
ATOM 561 C CA . GLU A 1 70 ? 13.493 -12.578 6.906 1.00 85.69 70 GLU A CA 1
ATOM 562 C C . GLU A 1 70 ? 12.205 -11.810 6.583 1.00 85.69 70 GLU A C 1
ATOM 564 O O . GLU A 1 70 ? 11.107 -12.314 6.816 1.00 85.69 70 GLU A O 1
ATOM 569 N N . MET A 1 71 ? 12.320 -10.593 6.038 1.00 84.62 71 MET A N 1
ATOM 570 C CA . MET A 1 71 ? 11.168 -9.809 5.594 1.00 84.62 71 MET A CA 1
ATOM 571 C C . MET A 1 71 ? 10.456 -10.484 4.420 1.00 84.62 71 MET A C 1
ATOM 573 O O . MET A 1 71 ? 9.248 -10.677 4.493 1.00 84.62 71 MET A O 1
ATOM 577 N N . LEU A 1 72 ? 11.190 -10.898 3.386 1.00 81.50 72 LEU A N 1
ATOM 578 C CA . LEU A 1 72 ? 10.645 -11.579 2.208 1.00 81.50 72 LEU A CA 1
ATOM 579 C C . LEU A 1 72 ? 9.935 -12.892 2.574 1.00 81.50 72 LEU A C 1
ATOM 581 O O . LEU A 1 72 ? 8.820 -13.130 2.109 1.00 81.50 72 LEU A O 1
ATOM 585 N N . CYS A 1 73 ? 10.501 -13.679 3.493 1.00 84.19 73 CYS A N 1
ATOM 586 C CA . CYS A 1 73 ? 9.875 -14.905 3.988 1.00 84.19 73 CYS A CA 1
ATOM 587 C C . CYS A 1 73 ? 8.506 -14.655 4.641 1.00 84.19 73 CYS A C 1
ATOM 589 O O . CYS A 1 73 ? 7.603 -15.473 4.481 1.00 84.19 73 CYS A O 1
ATOM 591 N N . LYS A 1 74 ? 8.302 -13.518 5.328 1.00 82.62 74 LYS A N 1
ATOM 592 C CA . LYS A 1 74 ? 6.982 -13.161 5.898 1.00 82.62 74 LYS A CA 1
ATOM 593 C C . LYS A 1 74 ? 5.906 -12.966 4.833 1.00 82.62 74 LYS A C 1
ATOM 595 O O . LYS A 1 74 ? 4.729 -13.120 5.137 1.00 82.62 74 LYS A O 1
ATOM 600 N N . TYR A 1 75 ? 6.307 -12.635 3.610 1.00 78.31 75 TYR A N 1
ATOM 601 C CA . TYR A 1 75 ? 5.420 -12.495 2.457 1.00 78.31 75 TYR A CA 1
ATOM 602 C C . TYR A 1 75 ? 5.399 -13.754 1.576 1.00 78.31 75 TYR A C 1
ATOM 604 O O . TYR A 1 75 ? 4.938 -13.694 0.442 1.00 78.31 75 TYR A O 1
ATOM 612 N N . GLY A 1 76 ? 5.908 -14.890 2.071 1.00 76.75 76 GLY A N 1
ATOM 613 C CA . GLY A 1 76 ? 5.949 -16.150 1.324 1.00 76.75 76 GLY A CA 1
ATOM 614 C C . GLY A 1 76 ? 7.013 -16.195 0.224 1.00 76.75 76 GLY A C 1
ATOM 615 O O . GLY A 1 76 ? 7.062 -17.152 -0.543 1.00 76.75 76 GLY A O 1
ATOM 616 N N . ILE A 1 77 ? 7.892 -15.191 0.150 1.00 80.44 77 ILE A N 1
ATOM 617 C CA . ILE A 1 77 ? 8.997 -15.148 -0.809 1.00 80.44 77 ILE A CA 1
ATOM 618 C C . ILE A 1 77 ? 10.194 -15.838 -0.153 1.00 80.44 77 ILE A C 1
ATOM 620 O O . ILE A 1 77 ? 11.009 -15.215 0.532 1.00 80.44 77 ILE A O 1
ATOM 624 N N . VAL A 1 78 ? 10.269 -17.159 -0.314 1.00 80.12 78 VAL A N 1
ATOM 625 C CA . VAL A 1 78 ? 11.372 -17.962 0.221 1.00 80.12 78 VAL A CA 1
ATOM 626 C C . VAL A 1 78 ? 12.624 -17.703 -0.617 1.00 80.12 78 VAL A C 1
ATOM 628 O O . VAL A 1 78 ? 12.664 -17.944 -1.821 1.00 80.12 78 VAL A O 1
ATOM 631 N N . SER A 1 79 ? 13.645 -17.154 0.041 1.00 67.50 79 SER A N 1
ATOM 632 C CA . SER A 1 79 ? 14.914 -16.727 -0.554 1.00 67.50 79 SER A CA 1
ATOM 633 C C . SER A 1 79 ? 15.607 -17.863 -1.315 1.00 67.50 79 SER A C 1
ATOM 635 O O . SER A 1 79 ? 16.277 -18.699 -0.714 1.00 67.50 79 SER A O 1
ATOM 637 N N . GLY A 1 80 ? 15.525 -17.816 -2.640 1.00 64.69 80 GLY A N 1
ATOM 638 C CA . GLY A 1 80 ? 16.254 -18.695 -3.553 1.00 64.69 80 GLY A CA 1
ATOM 639 C C . GLY A 1 80 ? 15.730 -18.585 -4.977 1.00 64.69 80 GLY A C 1
ATOM 640 O O . GLY A 1 80 ? 16.521 -18.605 -5.915 1.00 64.69 80 GLY A O 1
ATOM 641 N N . ASP A 1 81 ? 14.423 -18.360 -5.118 1.00 65.75 81 ASP A N 1
ATOM 642 C CA . ASP A 1 81 ? 13.781 -18.271 -6.418 1.00 65.75 81 ASP A CA 1
ATOM 643 C C . ASP A 1 81 ? 12.936 -16.995 -6.550 1.00 65.75 81 ASP A C 1
ATOM 645 O O . ASP A 1 81 ? 11.923 -16.801 -5.876 1.00 65.75 81 ASP A O 1
ATOM 649 N N . ILE A 1 82 ? 13.388 -16.081 -7.413 1.00 67.94 82 ILE A N 1
ATOM 650 C CA . ILE A 1 82 ? 12.661 -14.845 -7.732 1.00 67.94 82 ILE A CA 1
ATOM 651 C C . ILE A 1 82 ? 11.439 -15.112 -8.613 1.00 67.94 82 ILE A C 1
ATOM 653 O O . ILE A 1 82 ? 10.643 -14.198 -8.813 1.00 67.94 82 ILE A O 1
ATOM 657 N N . THR A 1 83 ? 11.271 -16.334 -9.128 1.00 69.00 83 THR A N 1
ATOM 658 C CA . THR A 1 83 ? 10.095 -16.719 -9.921 1.00 69.00 83 THR A CA 1
ATOM 659 C C . THR A 1 83 ? 8.798 -16.631 -9.115 1.00 69.00 83 THR A C 1
ATOM 661 O O . THR A 1 83 ? 7.738 -16.425 -9.700 1.00 69.00 83 THR A O 1
ATOM 664 N N . CYS A 1 84 ? 8.878 -16.682 -7.779 1.00 70.50 84 CYS A N 1
ATOM 665 C CA . CYS A 1 84 ? 7.748 -16.440 -6.883 1.00 70.50 84 CYS A CA 1
ATOM 666 C C . CYS A 1 84 ? 7.244 -14.986 -6.917 1.00 70.50 84 CYS A C 1
ATOM 668 O O . CYS A 1 84 ? 6.134 -14.715 -6.463 1.00 70.50 84 CYS A O 1
ATOM 670 N N . ILE A 1 85 ? 8.043 -14.036 -7.417 1.00 73.38 85 ILE A N 1
ATOM 671 C CA . ILE A 1 85 ? 7.590 -12.664 -7.651 1.00 73.38 85 ILE A CA 1
ATOM 672 C C . ILE A 1 85 ? 6.855 -12.657 -8.994 1.00 73.38 85 ILE A C 1
ATOM 674 O O . ILE A 1 85 ? 7.484 -12.952 -10.014 1.00 73.38 85 ILE A O 1
ATOM 678 N N . PRO A 1 86 ? 5.559 -12.286 -9.034 1.00 72.00 86 PRO A N 1
ATOM 679 C CA . PRO A 1 86 ? 4.830 -12.183 -10.288 1.00 72.00 86 PRO A CA 1
ATOM 680 C C . PRO A 1 86 ? 5.592 -11.288 -11.264 1.00 72.00 86 PRO A C 1
ATOM 682 O O . PRO A 1 86 ? 5.844 -10.112 -10.983 1.00 72.00 86 PRO A O 1
ATOM 685 N N . GLN A 1 87 ? 5.989 -11.850 -12.404 1.00 73.50 87 GLN A N 1
ATOM 686 C CA . GLN A 1 87 ? 6.640 -11.064 -13.438 1.00 73.50 87 GLN A CA 1
ATOM 687 C C . GLN A 1 87 ? 5.614 -10.100 -14.022 1.00 73.50 87 GLN A C 1
ATOM 689 O O . GLN A 1 87 ? 4.510 -10.490 -14.403 1.00 73.50 87 GLN A O 1
ATOM 694 N N . PHE A 1 88 ? 5.973 -8.822 -14.082 1.00 75.62 88 PHE A N 1
ATOM 695 C CA . PHE A 1 88 ? 5.164 -7.848 -14.793 1.00 75.62 88 PHE A CA 1
ATOM 696 C C . PHE A 1 88 ? 5.207 -8.183 -16.284 1.00 75.62 88 PHE A C 1
ATOM 698 O O . PHE A 1 88 ? 6.260 -8.071 -16.909 1.00 75.62 88 PHE A O 1
ATOM 705 N N . ILE A 1 89 ? 4.068 -8.590 -16.841 1.00 75.56 89 ILE A N 1
ATOM 706 C CA . ILE A 1 89 ? 3.898 -8.791 -18.279 1.00 75.56 89 ILE A CA 1
ATOM 707 C C . ILE A 1 89 ? 3.319 -7.486 -18.838 1.00 75.56 89 ILE A C 1
ATOM 709 O O . ILE A 1 89 ? 2.123 -7.233 -18.668 1.00 75.56 89 ILE A O 1
ATOM 713 N N . PRO A 1 90 ? 4.137 -6.602 -19.441 1.00 71.81 90 PRO A N 1
ATOM 714 C CA . PRO A 1 90 ? 3.614 -5.386 -20.041 1.00 71.81 90 PRO A CA 1
ATOM 715 C C . PRO A 1 90 ? 2.678 -5.731 -21.209 1.00 71.81 90 PRO A C 1
ATOM 717 O O . PRO A 1 90 ? 2.981 -6.651 -21.974 1.00 71.81 90 PRO A O 1
ATOM 720 N N . PRO A 1 91 ? 1.589 -4.965 -21.408 1.00 73.25 91 PRO A N 1
ATOM 721 C CA . PRO A 1 91 ? 0.855 -4.990 -22.663 1.00 73.25 91 PRO A CA 1
ATOM 722 C C . PRO A 1 91 ? 1.818 -4.721 -23.819 1.00 73.25 91 PRO A C 1
ATOM 724 O O . PRO A 1 91 ? 2.582 -3.751 -23.792 1.00 73.25 91 PRO A O 1
ATOM 727 N N . THR A 1 92 ? 1.807 -5.594 -24.819 1.00 72.75 92 THR A N 1
ATOM 728 C CA . THR A 1 92 ? 2.608 -5.425 -26.026 1.00 72.75 92 THR A CA 1
ATOM 729 C C . THR A 1 92 ? 1.793 -4.652 -27.056 1.00 72.75 92 THR A C 1
ATOM 731 O O . THR A 1 92 ? 0.616 -4.924 -27.281 1.00 72.75 92 THR A O 1
ATOM 734 N N . HIS A 1 93 ? 2.418 -3.658 -27.682 1.00 69.06 93 HIS A N 1
ATOM 735 C CA . HIS A 1 93 ? 1.828 -2.924 -28.795 1.00 69.06 93 HIS A CA 1
ATOM 736 C C . HIS A 1 93 ? 2.574 -3.309 -30.069 1.00 69.06 93 HIS A C 1
ATOM 738 O O . HIS A 1 93 ? 3.799 -3.207 -30.127 1.00 69.06 93 HIS A O 1
ATOM 744 N N . THR A 1 94 ? 1.843 -3.759 -31.088 1.00 73.06 94 THR A N 1
ATOM 745 C CA . THR A 1 94 ? 2.413 -4.046 -32.406 1.00 73.06 94 THR A CA 1
ATOM 746 C C . THR A 1 94 ? 2.815 -2.735 -33.067 1.00 73.06 94 THR A C 1
ATOM 748 O O . THR A 1 94 ? 1.962 -1.929 -33.443 1.00 73.06 94 THR A O 1
ATOM 751 N N . ILE A 1 95 ? 4.119 -2.512 -33.198 1.00 70.56 95 ILE A N 1
ATOM 752 C CA . ILE A 1 95 ? 4.661 -1.357 -33.906 1.00 70.56 95 ILE A CA 1
ATOM 753 C C . ILE A 1 95 ? 4.870 -1.764 -35.360 1.00 70.56 95 ILE A C 1
ATOM 755 O O . ILE A 1 95 ? 5.529 -2.759 -35.644 1.00 70.56 95 ILE A O 1
ATOM 759 N N . ASN A 1 96 ? 4.316 -0.991 -36.291 1.00 78.62 96 ASN A N 1
ATOM 760 C CA . ASN A 1 96 ? 4.591 -1.198 -37.704 1.00 78.62 96 ASN A CA 1
ATOM 761 C C . ASN A 1 96 ? 5.970 -0.609 -38.055 1.00 78.62 96 ASN A C 1
ATOM 763 O O . ASN A 1 96 ? 6.130 0.612 -38.164 1.00 78.62 96 ASN A O 1
ATOM 767 N N . GLU A 1 97 ? 6.950 -1.489 -38.249 1.00 77.44 97 GLU A N 1
ATOM 768 C CA . GLU A 1 97 ? 8.339 -1.137 -38.563 1.00 77.44 97 GLU A CA 1
ATOM 769 C C . GLU A 1 97 ? 8.500 -0.416 -39.908 1.00 77.44 97 GLU A C 1
ATO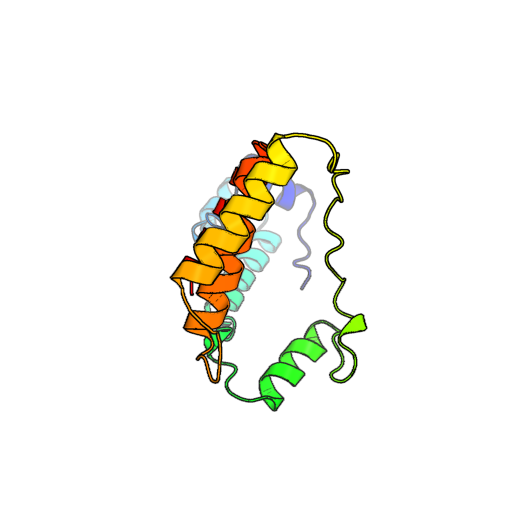M 771 O O . GLU A 1 97 ? 9.451 0.344 -40.088 1.00 77.44 97 GLU A O 1
ATOM 776 N N . SER A 1 98 ? 7.551 -0.579 -40.840 1.00 78.19 98 SER A N 1
ATOM 777 C CA . SER A 1 98 ? 7.579 0.132 -42.124 1.00 78.19 98 SER A CA 1
ATOM 778 C C . SER A 1 98 ? 7.123 1.589 -42.013 1.00 78.19 98 SER A C 1
ATOM 780 O O . SER A 1 98 ? 7.255 2.358 -42.968 1.00 78.19 98 SER A O 1
ATOM 782 N N . THR A 1 99 ? 6.617 2.016 -40.848 1.00 82.06 99 THR A N 1
ATOM 783 C CA . THR A 1 99 ? 6.190 3.404 -40.666 1.00 82.06 99 THR A CA 1
ATOM 784 C C . THR A 1 99 ? 7.389 4.355 -40.605 1.00 82.06 99 THR A C 1
ATOM 786 O O . THR A 1 99 ? 8.338 4.126 -39.847 1.00 82.06 99 THR A O 1
ATOM 789 N N . PRO A 1 100 ? 7.327 5.511 -41.293 1.00 82.25 100 PRO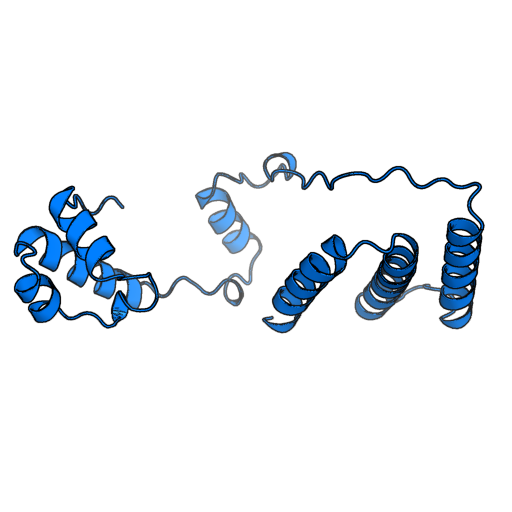 A N 1
ATOM 790 C CA . PRO A 1 100 ? 8.359 6.544 -41.185 1.00 82.25 100 PRO A CA 1
ATOM 791 C C . PRO A 1 100 ? 8.606 7.010 -39.742 1.00 82.25 100 PRO A C 1
ATOM 793 O O . PRO A 1 100 ? 9.723 7.384 -39.391 1.00 82.25 100 PRO A O 1
ATOM 796 N N . LYS A 1 101 ? 7.574 6.948 -38.884 1.00 79.62 101 LYS A N 1
ATOM 797 C CA . LYS A 1 101 ? 7.656 7.285 -37.455 1.00 79.62 101 LYS A CA 1
ATOM 798 C C . LYS A 1 101 ? 8.584 6.343 -36.684 1.00 79.62 101 LYS A C 1
ATOM 800 O O . LYS A 1 101 ? 9.364 6.823 -35.864 1.00 79.62 101 LYS A O 1
ATOM 805 N N . PHE A 1 102 ? 8.532 5.036 -36.954 1.00 82.19 102 PHE A N 1
ATOM 806 C CA . PHE A 1 102 ? 9.422 4.064 -36.320 1.00 82.19 102 PHE A CA 1
ATOM 807 C C . PHE A 1 102 ? 10.875 4.294 -36.736 1.00 82.19 102 PHE A C 1
ATOM 809 O O . PHE A 1 102 ? 11.743 4.448 -35.878 1.00 82.19 102 PHE A O 1
ATOM 816 N N . LYS A 1 103 ? 11.128 4.438 -38.043 1.00 85.25 103 LYS A N 1
ATOM 817 C CA . LYS A 1 103 ? 12.471 4.725 -38.566 1.00 85.25 103 LYS A CA 1
ATOM 818 C C . LYS A 1 103 ? 13.060 6.004 -37.960 1.00 85.25 103 LYS A C 1
ATOM 820 O O . LYS A 1 103 ? 14.169 5.987 -37.436 1.00 85.25 103 LYS A O 1
ATOM 825 N N . LEU A 1 104 ? 12.269 7.080 -37.914 1.00 85.19 104 LEU A N 1
ATOM 826 C CA . LEU A 1 104 ? 12.665 8.345 -37.290 1.00 85.19 104 LEU A CA 1
ATOM 827 C C . LEU A 1 104 ? 12.935 8.206 -35.781 1.00 85.19 104 LEU A C 1
ATOM 829 O O . LEU A 1 104 ? 13.799 8.897 -35.237 1.00 85.19 104 LEU A O 1
ATOM 833 N N . CYS A 1 105 ? 12.197 7.341 -35.081 1.00 85.00 105 CYS A N 1
ATOM 834 C CA . CYS A 1 105 ? 12.441 7.043 -33.671 1.00 85.00 105 CYS A CA 1
ATOM 835 C C . CYS A 1 105 ? 13.801 6.364 -33.475 1.00 85.00 105 CYS A C 1
ATOM 837 O O . CYS A 1 105 ? 14.599 6.836 -32.662 1.00 85.00 105 CYS A O 1
ATOM 839 N N . ILE A 1 106 ? 14.089 5.318 -34.255 1.00 87.88 106 ILE A N 1
ATOM 840 C CA . ILE A 1 106 ? 15.363 4.593 -34.212 1.00 87.88 106 ILE A CA 1
ATOM 841 C C . ILE A 1 106 ? 16.530 5.530 -34.533 1.00 87.88 106 ILE A C 1
ATOM 843 O O . ILE A 1 106 ? 17.476 5.608 -33.748 1.00 87.88 106 ILE A O 1
ATOM 847 N N . ASP A 1 107 ? 16.431 6.327 -35.599 1.00 90.25 107 ASP A N 1
ATOM 848 C CA . ASP A 1 107 ? 17.463 7.303 -35.970 1.00 90.25 107 ASP A CA 1
ATOM 849 C C . ASP A 1 107 ? 17.718 8.320 -34.844 1.00 90.25 107 ASP A C 1
ATOM 851 O O . ASP A 1 107 ? 18.861 8.674 -34.534 1.00 90.25 107 ASP A O 1
ATOM 855 N N . ASN A 1 108 ? 16.658 8.763 -34.161 1.00 87.94 108 ASN A N 1
ATOM 856 C CA . ASN A 1 108 ? 16.776 9.657 -33.013 1.00 87.94 108 ASN A CA 1
ATOM 857 C C . ASN A 1 108 ? 17.424 8.995 -31.794 1.00 87.94 108 ASN A C 1
ATOM 859 O O . ASN A 1 108 ? 18.223 9.650 -31.116 1.00 87.94 108 ASN A O 1
ATOM 863 N N . ILE A 1 109 ? 17.097 7.732 -31.508 1.00 89.00 109 ILE A N 1
ATOM 864 C CA . ILE A 1 109 ? 17.722 6.956 -30.431 1.00 89.00 109 ILE A CA 1
ATOM 865 C C . ILE A 1 109 ? 19.216 6.805 -30.717 1.00 89.00 109 ILE A C 1
ATOM 867 O O . ILE A 1 109 ? 20.038 7.180 -29.879 1.00 89.00 109 ILE A O 1
ATOM 871 N N . LEU A 1 110 ? 19.574 6.349 -31.920 1.00 90.19 110 LEU A N 1
ATOM 872 C CA . LEU A 1 110 ? 20.961 6.148 -32.336 1.00 90.19 110 LEU A CA 1
ATOM 873 C C . LEU A 1 110 ? 21.766 7.449 -32.276 1.00 90.19 110 LEU A C 1
ATOM 875 O O . LEU A 1 110 ? 22.863 7.470 -31.717 1.00 90.19 110 LEU A O 1
ATOM 879 N N . ARG A 1 111 ? 21.203 8.563 -32.762 1.00 90.75 111 ARG A N 1
ATOM 880 C CA . ARG A 1 111 ? 21.836 9.887 -32.675 1.00 90.75 111 ARG A CA 1
ATOM 881 C C . ARG A 1 111 ? 22.104 10.303 -31.228 1.00 90.75 111 ARG A C 1
ATOM 883 O O . ARG A 1 111 ? 23.181 10.808 -30.922 1.00 90.75 111 ARG A O 1
ATOM 890 N N . ARG A 1 112 ? 21.138 10.102 -30.326 1.00 86.12 112 ARG A N 1
ATOM 891 C CA . ARG A 1 112 ? 21.276 10.472 -28.907 1.00 86.12 112 ARG A CA 1
ATOM 892 C C . ARG A 1 112 ? 22.308 9.612 -28.189 1.00 86.12 112 ARG A C 1
ATOM 894 O O . ARG A 1 112 ? 23.118 10.165 -27.457 1.00 86.12 112 ARG A O 1
ATOM 901 N N . ILE A 1 113 ? 22.308 8.303 -28.434 1.00 86.69 113 ILE A N 1
ATOM 902 C CA . ILE A 1 113 ? 23.308 7.376 -27.889 1.00 86.69 113 ILE A CA 1
ATOM 903 C C . ILE A 1 113 ? 24.704 7.771 -28.380 1.00 86.69 113 ILE A C 1
ATOM 905 O O . ILE A 1 113 ? 25.609 7.931 -27.567 1.00 86.69 113 ILE A O 1
ATOM 909 N N . LYS A 1 114 ? 24.866 8.033 -29.684 1.00 88.25 114 LYS A N 1
ATOM 910 C CA . LYS A 1 114 ? 26.145 8.467 -30.265 1.00 88.25 114 LYS A CA 1
ATOM 911 C C . LYS A 1 114 ? 26.675 9.749 -29.613 1.00 88.25 114 LYS A C 1
ATOM 913 O O . LYS A 1 114 ? 27.861 9.829 -29.315 1.00 88.25 114 LYS A O 1
ATOM 918 N N . ASN A 1 115 ? 25.799 10.718 -29.340 1.00 86.44 115 ASN A N 1
ATOM 919 C CA . ASN A 1 115 ? 26.172 11.968 -28.670 1.00 86.44 115 ASN A CA 1
ATOM 920 C C . ASN A 1 115 ? 26.567 11.782 -27.197 1.00 86.44 115 ASN A C 1
ATOM 922 O O . ASN A 1 115 ? 27.279 12.619 -26.651 1.00 86.44 115 ASN A O 1
ATOM 926 N N . MET A 1 116 ? 26.091 10.725 -26.536 1.00 83.75 116 MET A N 1
ATOM 927 C CA . MET A 1 116 ? 26.442 10.432 -25.145 1.00 83.75 116 MET A CA 1
ATOM 928 C C . MET A 1 116 ? 27.767 9.664 -25.006 1.00 83.75 116 MET A C 1
ATOM 930 O O . MET A 1 116 ? 28.291 9.576 -23.894 1.00 83.75 116 MET A O 1
ATOM 934 N N . GLY A 1 117 ? 28.322 9.146 -26.106 1.00 82.19 117 GLY A N 1
ATOM 935 C CA . GLY A 1 117 ? 29.589 8.415 -26.132 1.00 82.19 117 GLY A CA 1
ATOM 936 C C . GLY A 1 117 ? 29.462 6.917 -25.808 1.00 82.19 117 GLY A C 1
ATOM 937 O O . GLY A 1 117 ? 28.370 6.360 -25.793 1.00 82.19 117 GLY A O 1
ATOM 938 N N . PRO A 1 118 ? 30.580 6.206 -25.609 1.00 77.81 118 PRO A N 1
ATOM 939 C CA . PRO A 1 118 ? 30.562 4.804 -25.218 1.00 77.81 118 PRO A CA 1
ATOM 940 C C . PRO A 1 118 ? 30.325 4.626 -23.711 1.00 77.81 118 PRO A C 1
ATOM 942 O O . PRO A 1 118 ? 30.901 5.319 -22.874 1.00 77.81 118 PRO A O 1
ATOM 945 N N . VAL A 1 119 ? 29.512 3.629 -23.359 1.00 72.75 119 VAL A N 1
ATOM 946 C CA . VAL A 1 119 ? 29.202 3.237 -21.974 1.00 72.75 119 VAL A CA 1
ATOM 947 C C . VAL A 1 119 ? 30.195 2.164 -21.515 1.00 72.75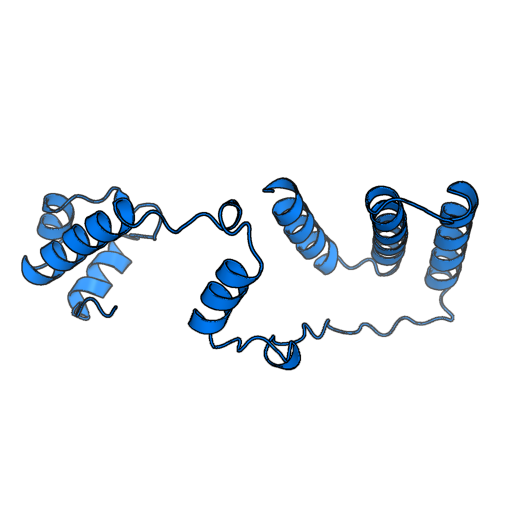 119 VAL A C 1
ATOM 949 O O . VAL A 1 119 ? 29.825 1.023 -21.261 1.00 72.75 119 VAL A O 1
ATOM 952 N N . VAL A 1 120 ? 31.486 2.496 -21.454 1.00 69.12 120 VAL A N 1
ATOM 953 C CA . VAL A 1 120 ? 32.524 1.579 -20.942 1.00 69.12 120 VAL A CA 1
ATOM 954 C C . VAL A 1 120 ? 32.856 1.975 -19.503 1.00 69.12 120 VAL A C 1
ATOM 956 O O . VAL A 1 120 ? 33.101 3.146 -19.230 1.00 69.12 120 VAL A O 1
ATOM 959 N N . ASN A 1 121 ? 32.817 1.018 -18.566 1.00 64.69 121 ASN A N 1
ATOM 960 C CA . ASN A 1 121 ? 33.037 1.231 -17.120 1.00 64.69 121 ASN A CA 1
ATOM 961 C C . ASN A 1 121 ? 32.120 2.290 -16.475 1.00 64.69 121 ASN A C 1
ATOM 963 O O . ASN A 1 121 ? 32.473 2.943 -15.492 1.00 64.69 121 ASN A O 1
ATOM 967 N N . SER A 1 122 ? 30.926 2.485 -17.031 1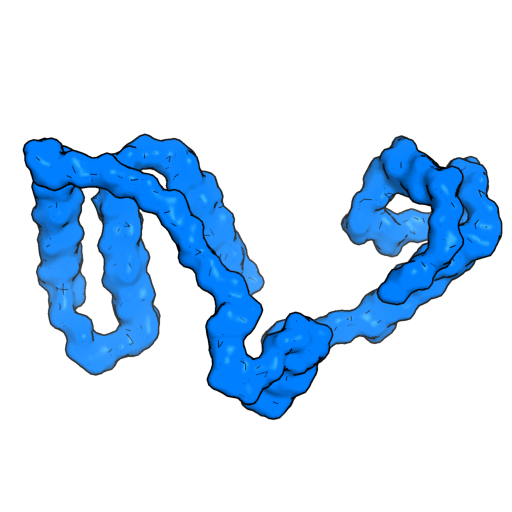.00 71.31 122 SER A N 1
ATOM 968 C CA . SER A 1 122 ? 30.019 3.538 -16.592 1.00 71.31 122 SER A CA 1
ATOM 969 C C . SER A 1 122 ? 29.393 3.216 -15.232 1.00 71.31 122 SER A C 1
ATOM 971 O O . SER A 1 122 ? 28.894 2.108 -15.023 1.00 71.31 122 SER A O 1
ATOM 973 N N . ASN A 1 123 ? 29.311 4.201 -14.340 1.00 79.00 123 ASN A N 1
ATOM 974 C CA . ASN A 1 123 ? 28.550 4.042 -13.104 1.00 79.00 123 ASN A CA 1
ATOM 975 C C . ASN A 1 123 ? 27.040 3.858 -13.383 1.00 79.00 123 ASN A C 1
ATOM 977 O O . ASN A 1 123 ? 26.524 4.188 -14.455 1.00 79.00 123 ASN A O 1
ATOM 981 N N . LYS A 1 124 ? 26.310 3.348 -12.386 1.00 77.38 124 LYS A N 1
ATOM 982 C CA . LYS A 1 124 ? 24.874 3.036 -12.494 1.00 77.38 124 LYS A CA 1
ATOM 983 C C . LYS A 1 124 ? 24.020 4.248 -12.900 1.00 77.38 124 LYS A C 1
ATOM 985 O O . LYS A 1 124 ? 23.020 4.086 -13.587 1.00 77.38 124 LYS A O 1
ATOM 990 N N . SER A 1 125 ? 24.440 5.460 -12.527 1.00 74.38 125 SER A N 1
ATOM 991 C CA . SER A 1 125 ? 23.767 6.711 -12.908 1.00 74.38 125 SER A CA 1
ATOM 992 C C . SER A 1 125 ? 23.806 6.940 -14.421 1.00 74.38 125 SER A C 1
ATOM 994 O O . SER A 1 125 ? 22.783 7.229 -15.042 1.00 74.38 125 SER A O 1
ATOM 996 N N . MET A 1 126 ? 24.967 6.719 -15.037 1.00 79.69 126 MET A N 1
ATOM 997 C CA . MET A 1 126 ? 25.117 6.828 -16.482 1.00 79.69 126 MET A CA 1
ATOM 998 C C . MET A 1 126 ? 24.289 5.763 -17.211 1.00 79.69 126 MET A C 1
ATOM 1000 O O . MET A 1 126 ? 23.556 6.099 -18.135 1.00 79.69 126 MET A O 1
ATOM 1004 N N . GLN A 1 127 ? 24.305 4.507 -16.750 1.00 78.94 127 GLN A N 1
ATOM 1005 C CA . GLN A 1 127 ? 23.468 3.446 -17.331 1.00 78.94 127 GLN A CA 1
ATOM 1006 C C . GLN A 1 127 ? 21.975 3.800 -17.277 1.00 78.94 127 GLN A C 1
ATOM 1008 O O . GLN A 1 127 ? 21.272 3.698 -18.284 1.00 78.94 127 GLN A O 1
ATOM 1013 N N . CYS A 1 128 ? 21.498 4.306 -16.135 1.00 80.62 128 CYS A N 1
ATOM 1014 C CA . CYS A 1 128 ? 20.121 4.779 -15.994 1.00 80.62 128 CYS A CA 1
ATOM 1015 C C . CYS A 1 128 ? 19.796 5.921 -16.967 1.00 80.62 128 CYS A C 1
ATOM 1017 O O . CYS A 1 128 ? 18.699 5.956 -17.523 1.00 80.62 128 CYS A O 1
ATOM 1019 N N . LYS A 1 129 ? 20.741 6.835 -17.218 1.00 80.00 129 LYS A N 1
ATOM 1020 C CA . LYS A 1 129 ? 20.561 7.945 -18.163 1.00 80.00 129 LYS A CA 1
ATOM 1021 C C . LYS A 1 129 ? 20.390 7.457 -19.604 1.00 80.00 129 LYS A C 1
ATOM 1023 O O . LYS A 1 129 ? 19.544 7.985 -20.326 1.00 80.00 129 LYS A O 1
ATOM 1028 N N . TYR A 1 130 ? 21.130 6.425 -20.004 1.00 84.75 130 TYR A N 1
ATOM 1029 C CA . TYR A 1 130 ? 20.974 5.792 -21.317 1.00 84.75 130 TYR A CA 1
ATOM 1030 C C . TYR A 1 130 ? 19.611 5.120 -21.458 1.00 84.75 130 TYR A C 1
ATOM 1032 O O . TYR A 1 130 ? 18.875 5.421 -22.396 1.00 84.75 130 TYR A O 1
ATOM 1040 N N . ILE A 1 131 ? 19.242 4.279 -20.489 1.00 84.81 131 ILE A N 1
ATOM 1041 C CA . ILE A 1 131 ? 17.954 3.574 -20.478 1.00 84.81 131 ILE A CA 1
ATOM 1042 C C . ILE A 1 131 ? 16.794 4.578 -20.518 1.00 84.81 131 ILE A C 1
ATOM 1044 O O . ILE A 1 131 ? 15.905 4.465 -21.360 1.00 84.81 131 ILE A O 1
ATOM 1048 N N . SER A 1 132 ? 16.835 5.612 -19.672 1.00 82.44 132 SER A N 1
ATOM 1049 C CA . SER A 1 132 ? 15.834 6.687 -19.650 1.00 82.44 132 SER A CA 1
ATOM 1050 C C . SER A 1 132 ? 15.726 7.393 -21.003 1.00 82.44 132 SER A C 1
ATOM 1052 O O . SER A 1 132 ? 14.623 7.643 -21.488 1.00 82.44 132 SER A O 1
ATOM 1054 N N . THR A 1 133 ? 16.854 7.664 -21.661 1.00 82.88 133 THR A N 1
ATOM 1055 C CA . THR A 1 133 ? 16.870 8.336 -22.966 1.00 82.88 133 THR A CA 1
ATOM 1056 C C . THR A 1 133 ? 16.233 7.487 -24.062 1.00 82.88 133 THR A C 1
ATOM 1058 O O . THR A 1 133 ? 15.463 8.021 -24.865 1.00 82.88 133 THR A O 1
ATOM 1061 N N . ILE A 1 134 ? 16.515 6.182 -24.086 1.00 85.06 134 ILE A N 1
ATOM 1062 C CA . ILE A 1 134 ? 15.909 5.234 -25.030 1.00 85.06 134 ILE A CA 1
ATOM 1063 C C . ILE A 1 134 ? 14.398 5.182 -24.799 1.00 85.06 134 ILE A C 1
ATOM 1065 O O . ILE A 1 134 ? 13.628 5.437 -25.725 1.00 85.06 134 ILE A O 1
ATOM 1069 N N . LEU A 1 135 ? 13.977 4.960 -23.551 1.00 82.69 135 LEU A N 1
ATOM 1070 C CA . LEU A 1 135 ? 12.565 4.852 -23.183 1.00 82.69 135 LEU A CA 1
ATOM 1071 C C . LEU A 1 135 ? 11.779 6.124 -23.514 1.00 82.69 135 LEU A C 1
ATOM 1073 O O . LEU A 1 135 ? 10.737 6.048 -24.151 1.00 82.69 135 LEU A O 1
ATOM 1077 N N . HIS A 1 136 ? 12.286 7.309 -23.158 1.00 80.69 136 HIS A N 1
ATOM 1078 C CA . HIS A 1 136 ? 11.602 8.570 -23.463 1.00 80.69 136 HIS A CA 1
ATOM 1079 C C . HIS A 1 136 ? 11.516 8.880 -24.957 1.00 80.69 136 HIS A C 1
ATOM 1081 O O . HIS A 1 136 ? 10.627 9.619 -25.374 1.00 80.69 136 HIS A O 1
ATOM 1087 N N . THR A 1 137 ? 12.454 8.378 -25.758 1.00 81.00 137 THR A N 1
ATOM 1088 C CA . THR A 1 137 ? 12.427 8.589 -27.208 1.00 81.00 137 THR A CA 1
ATOM 1089 C C . THR A 1 137 ? 11.459 7.612 -27.878 1.00 81.00 137 THR A C 1
ATOM 1091 O O . THR A 1 137 ? 10.723 8.022 -28.773 1.00 81.00 137 THR A O 1
ATOM 1094 N N . ALA A 1 138 ? 11.397 6.366 -27.396 1.00 77.88 138 ALA A N 1
ATOM 1095 C CA . ALA A 1 138 ? 10.428 5.363 -27.836 1.00 77.88 138 ALA A CA 1
ATOM 1096 C C . ALA A 1 138 ? 8.982 5.755 -27.483 1.00 77.88 138 ALA A C 1
ATOM 1098 O O . ALA A 1 138 ? 8.097 5.681 -28.331 1.00 77.88 138 ALA A O 1
ATOM 1099 N N . ASP A 1 139 ? 8.760 6.271 -26.273 1.00 75.00 139 ASP A N 1
ATOM 1100 C CA . ASP A 1 139 ? 7.458 6.753 -25.787 1.00 75.00 139 ASP A CA 1
ATOM 1101 C C . ASP A 1 139 ? 6.832 7.801 -26.730 1.00 75.00 139 ASP A C 1
ATOM 1103 O O . ASP A 1 139 ? 5.674 7.705 -27.138 1.00 75.00 139 ASP A O 1
ATOM 1107 N N . ARG A 1 140 ? 7.648 8.753 -27.200 1.00 70.69 140 ARG A N 1
ATOM 1108 C CA . ARG A 1 140 ? 7.225 9.794 -28.153 1.00 70.69 140 ARG A CA 1
ATOM 1109 C C . ARG A 1 140 ? 6.828 9.252 -29.526 1.00 70.69 140 ARG A C 1
ATOM 1111 O O . ARG A 1 140 ? 6.109 9.935 -30.248 1.00 70.69 140 ARG A O 1
ATOM 1118 N N . ALA A 1 141 ? 7.316 8.073 -29.907 1.00 67.56 141 ALA A N 1
ATOM 1119 C CA . ALA A 1 141 ? 6.992 7.453 -31.188 1.00 67.56 141 ALA A CA 1
ATOM 1120 C C . ALA A 1 141 ? 5.696 6.636 -31.137 1.00 67.56 141 ALA A C 1
ATOM 1122 O O . ALA A 1 141 ? 5.000 6.550 -32.147 1.00 67.56 141 ALA A O 1
ATOM 1123 N N . VAL A 1 142 ? 5.363 6.080 -29.967 1.00 65.50 142 VAL A N 1
ATOM 1124 C CA . VAL A 1 142 ? 4.128 5.313 -29.741 1.00 65.50 142 VAL A CA 1
ATOM 1125 C C . VAL A 1 142 ? 2.921 6.242 -29.563 1.00 65.50 142 VAL A C 1
ATOM 1127 O O . VAL A 1 142 ? 1.799 5.846 -29.857 1.00 65.50 142 VAL A O 1
ATOM 1130 N N . GLY A 1 143 ? 3.134 7.500 -29.158 1.00 61.66 143 GLY A N 1
ATOM 1131 C CA . GLY A 1 143 ? 2.081 8.521 -29.119 1.00 61.66 143 GLY A CA 1
ATOM 1132 C C . GLY A 1 143 ? 0.925 8.202 -28.166 1.00 61.66 143 GLY A C 1
ATOM 1133 O O . GLY A 1 143 ? -0.120 8.837 -28.261 1.00 61.66 143 GLY A O 1
ATOM 1134 N N . SER A 1 144 ? 1.080 7.227 -27.262 1.00 54.09 144 SER A N 1
ATOM 1135 C CA . SER A 1 144 ? -0.005 6.835 -26.367 1.00 54.09 144 SER A CA 1
ATOM 1136 C C . SER A 1 144 ? -0.080 7.789 -25.176 1.00 54.09 144 SER A C 1
ATOM 1138 O O . SER A 1 144 ? 0.830 7.838 -24.343 1.00 54.09 144 SER A O 1
ATOM 1140 N N . GLU A 1 145 ? -1.205 8.486 -25.058 1.00 53.38 145 GLU A N 1
ATOM 1141 C CA . GLU A 1 145 ? -1.622 9.247 -23.871 1.00 53.38 145 GLU A CA 1
ATOM 1142 C C . GLU A 1 145 ? -1.612 8.375 -22.592 1.00 53.38 145 GLU A C 1
ATOM 1144 O O . GLU A 1 145 ? -1.403 8.855 -21.478 1.00 53.38 145 GLU A O 1
ATOM 1149 N N . GLU A 1 146 ? -1.736 7.055 -22.762 1.00 50.78 146 GLU A N 1
ATOM 1150 C CA . GLU A 1 146 ? -1.808 6.053 -21.700 1.00 50.78 146 GLU A CA 1
ATOM 1151 C C . GLU A 1 146 ? -0.453 5.749 -21.015 1.00 50.78 146 GLU A C 1
ATOM 1153 O O . GLU A 1 146 ? -0.412 5.514 -19.801 1.00 50.78 146 GLU A O 1
ATOM 1158 N N . LEU A 1 147 ? 0.682 5.817 -21.732 1.00 53.00 147 LEU A N 1
ATOM 1159 C CA . LEU A 1 147 ? 2.017 5.653 -21.124 1.00 53.00 147 LEU A CA 1
ATOM 1160 C C . LEU A 1 147 ? 2.471 6.894 -20.349 1.00 53.00 147 LEU A C 1
ATOM 1162 O O . LEU A 1 147 ? 3.187 6.753 -19.356 1.00 53.00 147 LEU A O 1
ATOM 1166 N N . ALA A 1 148 ? 2.042 8.095 -20.747 1.00 53.06 148 ALA A N 1
ATOM 1167 C CA . ALA A 1 148 ? 2.397 9.338 -20.059 1.00 53.06 148 ALA A CA 1
ATOM 1168 C C . ALA A 1 148 ? 1.924 9.334 -18.593 1.00 53.06 148 ALA A C 1
ATOM 1170 O O . ALA A 1 148 ? 2.627 9.809 -17.695 1.00 53.06 148 ALA A O 1
ATOM 1171 N N . THR A 1 149 ? 0.770 8.717 -18.336 1.00 49.75 149 THR A N 1
ATOM 1172 C CA . THR A 1 149 ? 0.206 8.525 -16.994 1.00 49.75 149 THR A CA 1
ATOM 1173 C C . THR A 1 149 ? 1.022 7.514 -16.178 1.00 49.75 149 THR A C 1
ATOM 1175 O O . THR A 1 149 ? 1.322 7.757 -15.007 1.00 49.75 149 THR A O 1
ATOM 1178 N N . LYS A 1 150 ? 1.486 6.421 -16.805 1.00 56.34 150 LYS A N 1
ATOM 1179 C CA . LYS A 1 150 ? 2.347 5.405 -16.165 1.00 56.34 150 LYS A CA 1
ATOM 1180 C C . LYS A 1 150 ? 3.763 5.929 -15.894 1.00 56.34 150 LYS A C 1
ATOM 1182 O O . LYS A 1 150 ? 4.317 5.674 -14.826 1.00 56.34 150 LYS A O 1
ATOM 1187 N N . LYS A 1 151 ? 4.323 6.735 -16.802 1.00 56.75 151 LYS A N 1
ATOM 1188 C CA . LYS A 1 151 ? 5.605 7.435 -16.630 1.00 56.75 151 LYS A CA 1
ATOM 1189 C C . LYS A 1 151 ? 5.566 8.379 -15.427 1.00 56.75 151 LYS A C 1
ATOM 1191 O O . LYS A 1 151 ? 6.470 8.329 -14.598 1.00 56.75 151 LYS A O 1
ATOM 1196 N N . ARG A 1 152 ? 4.497 9.172 -15.287 1.00 55.72 152 ARG A N 1
ATOM 1197 C CA . ARG A 1 152 ? 4.300 10.068 -14.134 1.00 55.72 152 ARG A CA 1
ATOM 1198 C C . ARG A 1 152 ? 4.259 9.285 -12.815 1.0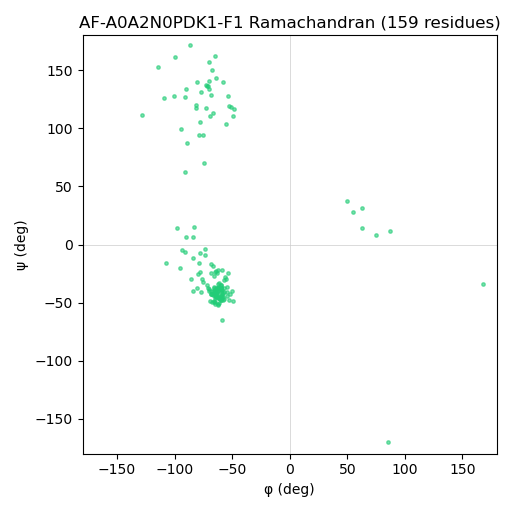0 55.72 152 ARG A C 1
ATOM 1200 O O . ARG A 1 152 ? 4.830 9.722 -11.824 1.00 55.72 152 ARG A O 1
ATOM 1207 N N . HIS A 1 153 ? 3.655 8.096 -12.820 1.00 46.97 153 HIS A N 1
ATOM 1208 C CA . HIS A 1 153 ? 3.610 7.215 -11.651 1.00 46.97 153 HIS A CA 1
ATOM 1209 C C . HIS A 1 153 ? 4.994 6.657 -11.270 1.00 46.97 153 HIS A C 1
ATOM 1211 O O . HIS A 1 153 ? 5.357 6.661 -10.096 1.00 46.97 153 HIS A O 1
ATOM 1217 N N . ILE A 1 154 ? 5.803 6.237 -12.249 1.00 52.84 154 ILE A N 1
ATOM 1218 C CA . ILE A 1 154 ? 7.173 5.751 -12.007 1.00 52.84 154 ILE A CA 1
ATOM 1219 C C . ILE A 1 154 ? 8.093 6.890 -11.540 1.00 52.84 154 ILE A C 1
ATOM 1221 O O . ILE A 1 154 ? 8.862 6.701 -10.599 1.00 52.84 154 ILE A O 1
ATOM 1225 N N . GLU A 1 155 ? 8.002 8.078 -12.142 1.00 55.19 155 GLU A N 1
ATOM 1226 C CA . GLU A 1 155 ? 8.781 9.253 -11.724 1.00 55.19 155 GLU A CA 1
ATOM 1227 C C . GLU A 1 155 ? 8.446 9.682 -10.284 1.00 55.19 155 GLU A C 1
ATOM 1229 O O . GLU A 1 155 ? 9.358 9.958 -9.504 1.00 55.19 155 GLU A O 1
ATOM 1234 N N . GLU A 1 156 ? 7.170 9.646 -9.885 1.00 56.59 156 GLU A N 1
ATOM 1235 C CA . GLU A 1 156 ? 6.737 9.896 -8.500 1.00 56.59 156 GLU A CA 1
ATOM 1236 C C . GLU A 1 156 ? 7.271 8.852 -7.506 1.00 56.59 156 GLU A C 1
ATOM 1238 O O . GLU A 1 156 ? 7.651 9.196 -6.385 1.00 56.59 156 GLU A O 1
ATOM 1243 N N . ILE A 1 157 ? 7.344 7.578 -7.905 1.00 48.81 157 ILE A N 1
ATOM 1244 C CA . ILE A 1 157 ? 7.933 6.510 -7.081 1.00 48.81 157 ILE A CA 1
ATOM 1245 C C . IL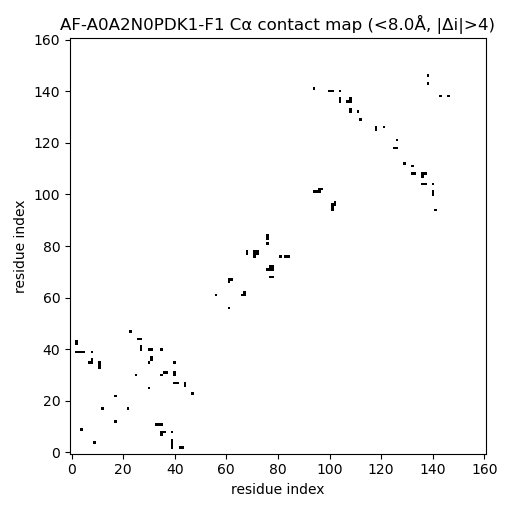E A 1 157 ? 9.442 6.728 -6.901 1.00 48.81 157 ILE A C 1
ATOM 1247 O O . ILE A 1 157 ? 9.967 6.523 -5.807 1.00 48.81 157 ILE A O 1
ATOM 1251 N N . VAL A 1 158 ? 10.144 7.166 -7.949 1.00 47.47 158 VAL A N 1
ATOM 1252 C CA . VAL A 1 158 ? 11.592 7.425 -7.901 1.00 47.47 158 VAL A CA 1
ATOM 1253 C C . VAL A 1 158 ? 11.920 8.674 -7.077 1.00 47.47 158 VAL A C 1
ATOM 1255 O O . VAL A 1 158 ? 12.921 8.677 -6.370 1.00 47.47 158 VAL A O 1
ATOM 1258 N N . LYS A 1 159 ? 11.075 9.710 -7.116 1.00 50.81 159 LYS A N 1
ATOM 1259 C CA . LYS A 1 159 ? 11.289 10.980 -6.398 1.00 50.81 159 LYS A CA 1
ATOM 1260 C C . LYS A 1 159 ? 10.945 10.920 -4.901 1.00 50.81 159 LYS A C 1
ATOM 1262 O O . LYS A 1 159 ? 11.341 11.806 -4.152 1.00 50.81 159 LYS A O 1
ATOM 1267 N N . LYS A 1 160 ? 10.199 9.896 -4.467 1.00 46.75 160 LYS A N 1
ATOM 1268 C CA . LYS A 1 160 ? 9.855 9.631 -3.054 1.00 46.75 160 LYS A CA 1
ATOM 1269 C C . LYS A 1 160 ? 10.865 8.735 -2.321 1.00 46.75 160 LYS A C 1
ATOM 1271 O O . LYS A 1 160 ? 10.603 8.347 -1.181 1.00 46.75 160 LYS A O 1
ATOM 1276 N N . LYS A 1 161 ? 11.987 8.398 -2.959 1.00 39.06 161 LYS A N 1
ATOM 1277 C CA . LYS A 1 161 ? 13.167 7.803 -2.319 1.00 39.06 161 LYS A CA 1
ATOM 1278 C C . LYS A 1 161 ? 14.187 8.879 -1.990 1.00 39.06 161 LYS A C 1
ATOM 1280 O O . LYS A 1 161 ? 14.819 8.728 -0.924 1.00 39.06 161 LYS A O 1
#

Foldseek 3Di:
DDLPDDPVLVVLCVVVVPDPVCLLVDDLVNSVVSPHDPSSSVSSVVVSVVVVVPPPCPPVNQPDPVSVQVVCVVVVNHPDDPVVPPDDDDDDDDDDCPDPLNVVLVVQLVVVVVVLPDCDPHDPVSVVVNVVSNVVSVCVSVPDPVVVVVVVVVVVVVVVD